Protein 3A4R (pdb70)

Nearest PDB structures (foldseek):
  3a4r-assembly1_A  TM=1.005E+00  e=1.454E-13  Mus musculus
  3rd2-assembly1_A  TM=9.855E-01  e=1.754E-11  Homo sapiens
  5klx-assembly4_D  TM=8.199E-01  e=3.420E-06  Saccharomyces cerevisiae S288C
  2eke-assembly2_D  TM=8.077E-01  e=4.463E-06  Saccharomyces cerevisiae
  5jne-assembly2_E  TM=8.045E-01  e=5.450E-06  Saccharomyces cerevisiae S288C

B-factor: mean 10.86, std 7.54, range [0.22, 54.23]

Sequence (154 aa):
GPLGSQELRLRVQGKKEKHQMMLEISLSSPDSPLKVLMMSHYEEAMGLSGHKLSFFFDGTKLSGKELPADLGLESGDLIEVWGGPLLRLRVQGKKEKHQMMLEISSLSPDSPLKVLMSSHYEEAMGLSGHKLSFFFDGTKLSGKELPADLGLESGDLIEVWG

Structure (mmCIF, N/CA/C/O backbone):
data_3A4R
#
_entry.id   3A4R
#
_cell.length_a   26.953
_cell.length_b   35.373
_cell.length_c   68.943
_cell.angle_alpha   90.00
_cell.angle_beta   97.18
_cell.angle_gamma   90.00
#
_symmetry.space_group_name_H-M   'P 1 21 1'
#
loop_
_entity.id
_entity.type
_entity.pdbx_description
1 polymer 'NFATC2-interacting protein'
2 non-polymer 1,2-ETHANEDIOL
3 non-polymer 'SULFATE ION'
4 water water
#
loop_
_atom_site.group_PDB
_atom_site.id
_atom_site.type_symbol
_atom_site.label_atom_id
_atom_site.label_alt_id
_atom_site.label_comp_id
_atom_site.label_asym_id
_atom_site.label_entity_id
_atom_site.label_seq_id
_atom_site.pdbx_PDB_ins_code
_atom_site.Cartn_x
_atom_site.Cartn_y
_atom_site.Cartn_z
_atom_site.occupancy
_atom_site.B_iso_or_equiv
_atom_site.auth_seq_id
_atom_site.auth_comp_id
_atom_site.auth_asym_id
_atom_site.auth_atom_id
_atom_site.pdbx_PDB_model_num
ATOM 1 N N . GLY A 1 1 ? 7.291 -1.993 27.746 1.00 11.13 -4 GLY A N 1
ATOM 2 C CA . GLY A 1 1 ? 6.364 -0.898 28.055 1.00 8.33 -4 GLY A CA 1
ATOM 3 C C . GLY A 1 1 ? 5.052 -1.075 27.350 1.00 7.35 -4 GLY A C 1
ATOM 4 O O . GLY A 1 1 ? 4.837 -2.072 26.658 1.00 8.27 -4 GLY A O 1
ATOM 10 N N . PRO A 1 2 ? 4.138 -0.110 27.537 1.00 7.14 -3 PRO A N 1
ATOM 11 C CA . PRO A 1 2 ? 2.765 -0.288 27.077 1.00 6.80 -3 PRO A CA 1
ATOM 12 C C . PRO A 1 2 ? 2.616 -0.405 25.558 1.00 7.17 -3 PRO A C 1
ATOM 13 O O . PRO A 1 2 ? 1.592 -0.883 25.087 1.00 6.91 -3 PRO A O 1
ATOM 24 N N . LEU A 1 3 ? 3.615 0.049 24.810 1.00 6.83 -2 LEU A N 1
ATOM 25 C CA . LEU A 1 3 ? 3.586 -0.038 23.345 1.00 6.86 -2 LEU A CA 1
ATOM 26 C C . LEU A 1 3 ? 3.924 -1.428 22.831 1.00 7.44 -2 LEU A C 1
ATOM 27 O O . LEU A 1 3 ? 3.717 -1.719 21.643 1.00 8.16 -2 LEU A O 1
ATOM 43 N N . GLY A 1 4 ? 4.472 -2.268 23.700 1.00 7.49 -1 GLY A N 1
ATOM 44 C CA . GLY A 1 4 ? 4.913 -3.559 23.257 1.00 7.97 -1 GLY A CA 1
ATOM 45 C C . GLY A 1 4 ? 6.119 -3.472 22.329 1.00 8.09 -1 GLY A C 1
ATOM 46 O O . GLY A 1 4 ? 6.877 -2.499 22.367 1.00 9.47 -1 GLY A O 1
ATOM 50 N N . SER A 1 5 ? 6.311 -4.515 21.524 1.00 7.73 0 SER A N 1
ATOM 51 C CA . SER A 1 5 ? 7.542 -4.675 20.781 1.00 7.98 0 SER A CA 1
ATOM 52 C C . SER A 1 5 ? 7.310 -5.331 19.420 1.00 9.61 0 SER A C 1
ATOM 53 O O . SER A 1 5 ? 8.246 -5.802 18.810 1.00 12.56 0 SER A O 1
ATOM 61 N N . GLN A 1 6 ? 6.063 -5.378 18.961 1.00 8.72 339 GLN A N 1
ATOM 62 C CA . GLN A 1 6 ? 5.787 -5.953 17.645 1.00 10.03 339 GLN A CA 1
ATOM 63 C C . GLN A 1 6 ? 6.123 -4.927 16.534 1.00 9.72 339 GLN A C 1
ATOM 64 O O . GLN A 1 6 ? 5.501 -3.895 16.427 1.00 11.19 339 GLN A O 1
ATOM 78 N N . GLU A 1 7 ? 7.132 -5.248 15.719 1.00 11.80 340 GLU A N 1
ATOM 79 C CA . GLU A 1 7 ? 7.489 -4.436 14.557 1.00 12.07 340 GLU A CA 1
ATOM 80 C C . GLU A 1 7 ? 6.315 -4.313 13.645 1.00 11.55 340 GLU A C 1
ATOM 81 O O . GLU A 1 7 ? 5.587 -5.280 13.452 1.00 14.01 340 GLU A O 1
ATOM 93 N N . LEU A 1 8 ? 6.140 -3.126 13.099 1.00 11.38 341 LEU A N 1
ATOM 94 C CA . LEU A 1 8 ? 5.114 -2.867 12.128 1.00 10.99 341 LEU A CA 1
ATOM 95 C C . LEU A 1 8 ? 5.725 -2.857 10.736 1.00 10.13 341 LEU A C 1
ATOM 96 O O . LEU A 1 8 ? 6.518 -1.983 10.419 1.00 12.34 341 LEU A O 1
ATOM 112 N N . ARG A 1 9 ? 5.314 -3.778 9.880 1.00 9.17 342 ARG A N 1
ATOM 113 C CA . ARG A 1 9 ? 5.779 -3.757 8.502 1.00 10.23 342 ARG A CA 1
ATOM 114 C C . ARG A 1 9 ? 4.790 -2.902 7.703 1.00 9.20 342 ARG A C 1
ATOM 115 O O . ARG A 1 9 ? 3.607 -3.207 7.652 1.00 9.72 342 ARG A O 1
ATOM 136 N N . LEU A 1 10 ? 5.294 -1.832 7.115 1.00 8.01 343 LEU A N 1
ATOM 137 C CA . LEU A 1 10 ? 4.473 -0.844 6.432 1.00 7.83 343 LEU A CA 1
ATOM 138 C C . LEU A 1 10 ? 5.000 -0.620 5.019 1.00 8.26 343 LEU A C 1
ATOM 139 O O . LEU A 1 10 ? 6.194 -0.746 4.764 1.00 11.59 343 LEU A O 1
ATOM 155 N N . ARG A 1 11 ? 4.112 -0.227 4.113 1.00 7.15 344 ARG A N 1
ATOM 156 C CA . ARG A 1 11 ? 4.551 0.269 2.804 1.00 7.27 344 ARG A CA 1
ATOM 157 C C . ARG A 1 11 ? 4.141 1.716 2.665 1.00 7.21 344 ARG A C 1
ATOM 158 O O . ARG A 1 11 ? 3.084 2.143 3.124 1.00 9.11 344 ARG A O 1
ATOM 179 N N . VAL A 1 12 ? 5.032 2.474 2.044 1.00 7.00 345 VAL A N 1
ATOM 180 C CA . VAL A 1 12 ? 4.893 3.912 1.884 1.00 7.51 345 VAL A CA 1
ATOM 181 C C . VAL A 1 12 ? 4.966 4.222 0.391 1.00 8.89 345 VAL A C 1
ATOM 182 O O . VAL A 1 12 ? 5.958 3.852 -0.255 1.00 13.01 345 VAL A O 1
ATOM 195 N N . GLN A 1 13 ? 3.949 4.894 -0.139 1.00 7.50 346 GLN A N 1
ATOM 196 C CA . GLN A 1 13 ? 3.806 5.124 -1.570 1.00 8.80 346 GLN A CA 1
ATOM 197 C C . GLN A 1 13 ? 3.627 6.602 -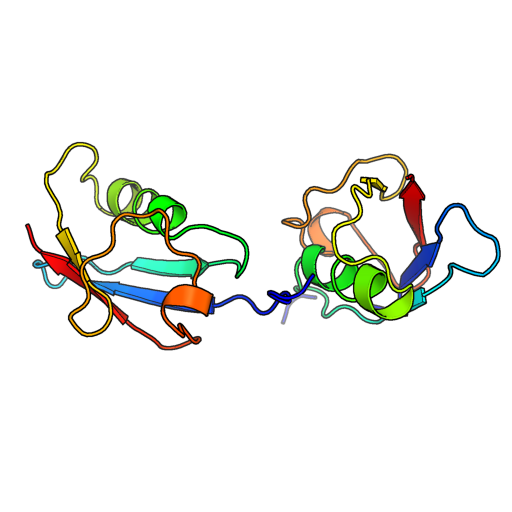1.859 1.00 7.28 346 GLN A C 1
ATOM 198 O O . GLN A 1 13 ? 2.722 7.231 -1.331 1.00 7.26 346 GLN A O 1
ATOM 212 N N . GLY A 1 14 ? 4.479 7.126 -2.738 1.00 7.81 347 GLY A N 1
ATOM 213 C CA . GLY A 1 14 ? 4.397 8.488 -3.213 1.00 8.58 347 GLY A CA 1
ATOM 214 C C . GLY A 1 14 ? 3.746 8.583 -4.561 1.00 8.42 347 GLY A C 1
ATOM 215 O O . GLY A 1 14 ? 3.167 7.626 -5.072 1.00 10.53 347 GLY A O 1
ATOM 219 N N A LYS A 1 15 ? 3.815 9.764 -5.154 0.43 9.00 348 LYS A N 1
ATOM 220 N N B LYS A 1 15 ? 3.886 9.762 -5.149 0.57 8.62 348 LYS A N 1
ATOM 221 C CA A LYS A 1 15 ? 3.035 9.990 -6.364 0.43 11.15 348 LYS A CA 1
ATOM 222 C CA B LYS A 1 15 ? 3.135 10.072 -6.359 0.57 11.52 348 LYS A CA 1
ATOM 223 C C A LYS A 1 15 ? 3.534 9.174 -7.548 0.43 15.05 348 LYS A C 1
ATOM 224 C C B LYS A 1 15 ? 3.594 9.342 -7.606 0.57 15.06 348 LYS A C 1
ATOM 225 O O A LYS A 1 15 ? 2.729 8.779 -8.403 0.43 17.01 348 LYS A O 1
ATOM 226 O O B LYS A 1 15 ? 2.841 9.186 -8.566 0.57 17.57 348 LYS A O 1
ATOM 250 N N . GLU A 1 16 ? 4.839 8.909 -7.604 1.00 14.50 349 GLU A N 1
ATOM 251 C CA . GLU A 1 16 ? 5.379 8.141 -8.723 1.00 15.56 349 GLU A CA 1
ATOM 252 C C . GLU A 1 16 ? 5.268 6.662 -8.454 1.00 15.18 349 GLU A C 1
ATOM 253 O O . GLU A 1 16 ? 5.430 6.188 -7.333 1.00 18.77 349 GLU A O 1
ATOM 265 N N . LYS A 1 17 ? 4.972 5.911 -9.497 1.00 15.00 350 LYS A N 1
ATOM 266 C CA . LYS A 1 17 ? 4.581 4.540 -9.289 1.00 13.39 350 LYS A CA 1
ATOM 267 C C . LYS A 1 17 ? 5.701 3.797 -8.642 1.00 17.58 350 LYS A C 1
ATOM 268 O O . LYS A 1 17 ? 5.489 3.029 -7.692 1.00 19.53 350 LYS A O 1
ATOM 287 N N . HIS A 1 18 ? 6.908 4.140 -9.053 1.00 17.68 351 HIS A N 1
ATOM 288 C CA . HIS A 1 18 ? 8.082 3.532 -8.456 1.00 18.32 351 HIS A CA 1
ATOM 289 C C . HIS A 1 18 ? 8.500 4.072 -7.088 1.00 12.08 351 HIS A C 1
ATOM 290 O O . HIS A 1 18 ? 9.424 3.547 -6.442 1.00 14.00 351 HIS A O 1
ATOM 303 N N . GLN A 1 19 ? 7.778 5.066 -6.554 1.00 12.91 352 GLN A N 1
ATOM 304 C CA . GLN A 1 19 ? 8.080 5.570 -5.216 1.00 13.17 352 GLN A CA 1
ATOM 305 C C . GLN A 1 19 ? 7.444 4.710 -4.121 1.00 11.98 352 GLN A C 1
ATOM 306 O O . GLN A 1 19 ? 6.452 5.139 -3.504 1.00 17.52 352 GLN A O 1
ATOM 320 N N A MET A 1 20 ? 7.959 3.521 -3.870 0.34 8.00 353 MET A N 1
ATOM 321 N N B MET A 1 20 ? 8.027 3.498 -3.940 0.66 16.93 353 MET A N 1
ATOM 322 C CA A MET A 1 20 ? 7.523 2.723 -2.749 0.34 9.46 353 MET A CA 1
ATOM 323 C CA B MET A 1 20 ? 7.652 2.529 -2.885 0.66 12.00 353 MET A CA 1
ATOM 324 C C A MET A 1 20 ? 8.712 2.303 -1.884 0.34 9.12 353 MET A C 1
ATOM 325 C C B MET A 1 20 ? 8.730 2.082 -1.858 0.66 10.04 353 MET A C 1
ATOM 326 O O A MET A 1 20 ? 9.789 1.963 -2.377 0.34 9.63 353 MET A O 1
ATOM 327 O O B MET A 1 20 ? 9.732 1.434 -2.192 0.66 12.15 353 MET A O 1
ATOM 345 N N . LEU A 1 21 ? 8.471 2.379 -0.579 1.00 11.03 354 LEU A N 1
ATOM 346 C CA . LEU A 1 21 ? 9.362 1.935 0.489 1.00 9.91 354 LEU A CA 1
ATOM 347 C C . LEU A 1 21 ? 8.622 0.949 1.368 1.00 9.17 354 LEU A C 1
ATOM 348 O O . LEU A 1 21 ? 7.508 1.223 1.836 1.00 10.41 354 LEU A O 1
ATOM 364 N N . GLU A 1 22 ? 9.241 -0.192 1.644 1.00 9.55 355 GLU A N 1
ATOM 365 C CA . GLU A 1 22 ? 8.808 -1.030 2.753 1.00 9.34 355 GLU A CA 1
ATOM 366 C C . GLU A 1 22 ? 9.724 -0.765 3.936 1.00 9.11 355 GLU A C 1
ATOM 367 O O . GLU A 1 22 ? 10.943 -0.754 3.777 1.00 10.51 355 GLU A O 1
ATOM 379 N N . ILE A 1 23 ? 9.134 -0.579 5.116 1.00 9.58 356 ILE A N 1
ATOM 380 C CA . ILE A 1 23 ? 9.860 -0.259 6.322 1.00 10.63 356 ILE A CA 1
ATOM 381 C C . ILE A 1 23 ? 9.270 -1.071 7.451 1.00 10.13 356 ILE A C 1
ATOM 382 O O . ILE A 1 23 ? 8.059 -1.265 7.562 1.00 11.85 356 ILE A O 1
ATOM 393 N N . SER A 1 24 ? 10.162 -1.553 8.303 1.00 9.75 357 SER A N 1
ATOM 394 C CA . SER A 1 24 ? 9.780 -2.166 9.561 1.00 9.98 357 SER A CA 1
ATOM 395 C C . SER A 1 24 ? 9.967 -1.086 10.613 1.00 10.59 357 SER A C 1
ATOM 396 O O . SER A 1 24 ? 11.092 -0.671 10.877 1.00 14.12 357 SER A O 1
ATOM 404 N N . LEU A 1 25 ? 8.863 -0.601 11.167 1.00 9.17 358 LEU A N 1
ATOM 405 C CA . LEU A 1 25 ? 8.862 0.499 12.108 1.00 9.18 358 LEU A CA 1
ATOM 406 C C . LEU A 1 25 ? 8.616 -0.039 13.521 1.00 9.67 358 LEU A C 1
ATOM 407 O O . LEU A 1 25 ? 7.653 -0.765 13.767 1.00 9.31 358 LEU A O 1
ATOM 423 N N A SER A 1 26 ? 9.486 0.303 14.451 0.29 7.15 359 SER A N 1
ATOM 424 N N B SER A 1 26 ? 9.500 0.313 14.450 0.71 10.47 359 SER A N 1
ATOM 425 C CA A SER A 1 26 ? 9.263 -0.133 15.812 0.29 7.04 359 SER A CA 1
ATOM 426 C CA B SER A 1 26 ? 9.321 -0.061 15.855 0.71 10.87 359 SER A CA 1
ATOM 427 C C A SER A 1 26 ? 8.036 0.587 16.338 0.29 6.69 359 SER A C 1
ATOM 428 C C B SER A 1 26 ? 8.138 0.680 16.476 0.71 8.69 359 SER A C 1
ATOM 429 O O A SER A 1 26 ? 7.676 1.649 15.842 0.29 7.94 359 SER A O 1
ATOM 430 O O B SER A 1 26 ? 7.928 1.857 16.224 0.71 6.94 359 SER A O 1
ATOM 440 N N . PRO A 1 27 ? 7.368 -0.004 17.332 1.00 8.20 360 PRO A N 1
ATOM 441 C CA . PRO A 1 27 ? 6.229 0.681 17.947 1.00 8.53 360 PRO A CA 1
ATOM 442 C C . PRO A 1 27 ? 6.630 1.867 18.817 1.00 8.72 360 PRO A C 1
ATOM 443 O O . PRO A 1 27 ? 5.768 2.707 19.092 1.00 10.45 360 PRO A O 1
ATOM 454 N N . ASP A 1 28 ? 7.890 1.949 19.221 1.00 8.66 361 ASP A N 1
ATOM 455 C CA . ASP A 1 28 ? 8.321 3.106 20.000 1.00 11.05 361 ASP A CA 1
ATOM 456 C C . ASP A 1 28 ? 8.984 4.188 19.154 1.00 9.57 361 ASP A C 1
ATOM 457 O O . ASP A 1 28 ? 9.483 5.169 19.693 1.00 11.83 361 ASP A O 1
ATOM 466 N N . SER A 1 29 ? 8.909 4.059 17.833 1.00 8.93 362 SER A N 1
ATOM 467 C CA . SER A 1 29 ? 9.420 5.075 16.932 1.00 8.89 362 SER A CA 1
ATOM 468 C C . SER A 1 29 ? 8.331 6.052 16.518 1.00 8.71 362 SER A C 1
ATOM 469 O O . SER A 1 29 ? 7.320 5.655 15.961 1.00 9.77 362 SER A O 1
ATOM 477 N N . PRO A 1 30 ? 8.564 7.351 16.710 1.00 9.16 363 PRO A N 1
ATOM 478 C CA . PRO A 1 30 ? 7.600 8.303 16.162 1.00 9.70 363 PRO A CA 1
ATOM 479 C C . PRO A 1 30 ? 7.582 8.258 14.634 1.00 8.57 363 PRO A C 1
ATOM 480 O O . PRO A 1 30 ? 8.551 7.857 13.998 1.00 9.22 363 PRO A O 1
ATOM 491 N N . LEU A 1 31 ? 6.486 8.715 14.054 1.00 8.07 364 LEU A N 1
ATOM 492 C CA . LEU A 1 31 ? 6.319 8.640 12.607 1.00 7.81 364 LEU A CA 1
ATOM 493 C C . LEU A 1 31 ? 7.366 9.448 11.854 1.00 7.99 364 LEU A C 1
ATOM 494 O O . LEU A 1 31 ? 7.634 9.153 10.682 1.00 7.92 364 LEU A O 1
ATOM 510 N N . LYS A 1 32 ? 8.000 10.435 12.489 1.00 8.29 365 LYS A N 1
ATOM 511 C CA . LYS A 1 32 ? 9.082 11.172 11.839 1.00 9.36 365 LYS A CA 1
ATOM 512 C C . LYS A 1 32 ? 10.180 10.214 11.378 1.00 8.93 365 LYS A C 1
ATOM 513 O O . LYS A 1 32 ? 10.848 10.494 10.384 1.00 9.50 365 LYS A O 1
ATOM 532 N N . VAL A 1 33 ? 10.403 9.110 12.090 1.00 8.74 366 VAL A N 1
ATOM 533 C CA . VAL A 1 33 ? 11.404 8.130 11.685 1.00 9.31 366 VAL A CA 1
ATOM 534 C C . VAL A 1 33 ? 11.051 7.562 10.294 1.00 8.52 366 VAL A C 1
ATOM 535 O O . VAL A 1 33 ? 11.902 7.456 9.410 1.00 9.31 366 VAL A O 1
ATOM 548 N N . LEU A 1 34 ? 9.786 7.203 10.100 1.00 8.07 367 LEU A N 1
ATOM 549 C CA . LEU A 1 34 ? 9.338 6.712 8.802 1.00 8.38 367 LEU A CA 1
ATOM 550 C C . LEU A 1 34 ? 9.470 7.785 7.733 1.00 7.41 367 LEU A C 1
ATOM 551 O O . LEU A 1 34 ? 9.871 7.490 6.603 1.00 8.18 367 LEU A O 1
ATOM 567 N N A MET A 1 35 ? 9.139 9.015 8.096 0.52 7.77 368 MET A N 1
ATOM 568 N N B MET A 1 35 ? 9.093 9.024 8.049 0.48 8.33 368 MET A N 1
ATOM 569 C CA A MET A 1 35 ? 9.173 10.116 7.150 0.52 7.15 368 MET A CA 1
ATOM 570 C CA B MET A 1 35 ? 9.224 10.113 7.073 0.48 8.45 368 MET A CA 1
ATOM 571 C C A MET A 1 35 ? 10.608 10.386 6.663 0.52 9.03 368 MET A C 1
ATOM 572 C C B MET A 1 35 ? 10.659 10.243 6.611 0.48 8.01 368 MET A C 1
ATOM 573 O O A MET A 1 35 ? 10.851 10.620 5.474 0.52 8.37 368 MET A O 1
ATOM 574 O O B MET A 1 35 ? 10.945 10.321 5.408 0.48 8.74 368 MET A O 1
ATOM 592 N N . SER A 1 36 ? 11.568 10.299 7.576 1.00 8.95 369 SER A N 1
ATOM 593 C CA . SER A 1 36 ? 12.977 10.466 7.251 1.00 9.54 369 SER A CA 1
ATOM 594 C C . SER A 1 36 ? 13.477 9.326 6.388 1.00 8.96 369 SER A C 1
ATOM 595 O O . SER A 1 36 ? 14.207 9.543 5.431 1.00 10.26 369 SER A O 1
ATOM 603 N N . HIS A 1 37 ? 13.113 8.096 6.731 1.00 8.86 370 HIS A N 1
ATOM 604 C CA . HIS A 1 37 ? 13.534 6.967 5.908 1.00 8.43 370 HIS A CA 1
ATOM 605 C C . HIS A 1 37 ? 12.966 7.081 4.492 1.00 8.51 370 HIS A C 1
ATOM 606 O O . HIS A 1 37 ? 13.636 6.760 3.521 1.00 9.06 370 HIS A O 1
ATOM 619 N N . TYR A 1 38 ? 11.729 7.534 4.357 1.00 8.20 371 TYR A N 1
ATOM 620 C CA . TYR A 1 38 ? 11.142 7.658 3.026 1.00 8.14 371 TYR A CA 1
ATOM 621 C C . TYR A 1 38 ? 11.904 8.699 2.208 1.00 7.97 371 TYR A C 1
ATOM 622 O O . TYR A 1 38 ? 12.241 8.488 1.045 1.00 8.11 371 TYR A O 1
ATOM 640 N N . GLU A 1 39 ? 12.142 9.848 2.807 1.00 7.93 372 GLU A N 1
ATOM 641 C CA . GLU A 1 39 ? 12.890 10.890 2.118 1.00 8.57 372 GLU A CA 1
ATOM 642 C C . GLU A 1 39 ? 14.249 10.368 1.657 1.00 8.23 372 GLU A C 1
ATOM 643 O O . GLU A 1 39 ? 14.677 10.619 0.526 1.00 8.87 372 GLU A O 1
ATOM 655 N N . GLU A 1 40 ? 14.972 9.672 2.524 1.00 8.47 373 GLU A N 1
ATOM 656 C CA . GLU A 1 40 ? 16.272 9.130 2.171 1.00 9.23 373 GLU A CA 1
ATOM 657 C C . GLU A 1 40 ? 16.150 8.106 1.043 1.00 8.98 373 GLU A C 1
ATOM 658 O O . GLU A 1 40 ? 16.920 8.141 0.072 1.00 9.90 373 GLU A O 1
ATOM 670 N N . ALA A 1 41 ? 15.218 7.184 1.155 1.00 8.32 374 ALA A N 1
ATOM 671 C CA . ALA A 1 41 ? 15.080 6.141 0.143 1.00 9.13 374 ALA A CA 1
ATOM 672 C C . ALA A 1 41 ? 14.848 6.750 -1.221 1.00 8.45 374 ALA A C 1
ATOM 673 O O . ALA A 1 41 ? 15.376 6.254 -2.218 1.00 10.42 374 ALA A O 1
ATOM 680 N N . MET A 1 42 ? 14.005 7.771 -1.267 1.00 8.03 375 MET A N 1
ATOM 681 C CA . MET A 1 42 ? 13.521 8.309 -2.540 1.00 8.77 375 MET A CA 1
ATOM 682 C C . MET A 1 42 ? 14.303 9.496 -3.065 1.00 8.62 375 MET A C 1
ATOM 683 O O . MET A 1 42 ? 14.034 9.996 -4.160 1.00 11.20 375 MET A O 1
ATOM 697 N N . GLY A 1 43 ? 15.286 9.951 -2.313 1.00 8.74 376 GLY A N 1
ATOM 698 C CA . GLY A 1 43 ? 16.061 11.105 -2.709 1.00 9.24 376 GLY A CA 1
ATOM 699 C C . GLY A 1 43 ? 15.273 12.398 -2.620 1.00 9.05 376 GLY A C 1
ATOM 700 O O . GLY A 1 43 ? 15.441 13.300 -3.440 1.00 1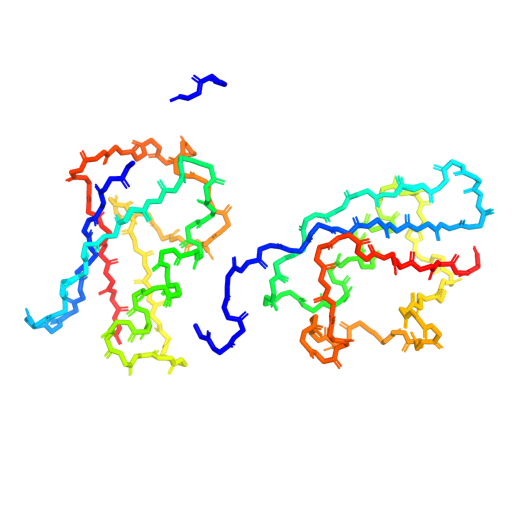0.98 376 GLY A O 1
ATOM 704 N N . LEU A 1 44 ? 14.466 12.525 -1.571 1.00 8.01 377 LEU A N 1
ATOM 705 C CA . LEU A 1 44 ? 13.527 13.633 -1.428 1.00 8.23 377 LEU A CA 1
ATOM 706 C C . LEU A 1 44 ? 13.752 14.469 -0.153 1.00 8.94 377 LEU A C 1
ATOM 707 O O . LEU A 1 44 ? 12.871 15.223 0.264 1.00 9.16 377 LEU A O 1
ATOM 723 N N . SER A 1 45 ? 14.946 14.413 0.427 0.71 6.83 378 SER A N 1
ATOM 724 C CA . SER A 1 45 ? 15.208 15.300 1.550 0.66 8.36 378 SER A CA 1
ATOM 725 C C . SER A 1 45 ? 14.937 16.738 1.160 0.77 8.73 378 SER A C 1
ATOM 726 O O . SER A 1 45 ? 15.335 17.194 0.077 0.89 10.09 378 SER A O 1
ATOM 734 N N . GLY A 1 46 ? 14.259 17.449 2.057 1.00 11.88 379 GLY A N 1
ATOM 735 C CA . GLY A 1 46 ? 13.963 18.845 1.878 1.00 13.45 379 GLY A CA 1
ATOM 736 C C . GLY A 1 46 ? 12.722 19.107 1.069 1.00 12.52 379 GLY A C 1
ATOM 737 O O . GLY A 1 46 ? 12.241 20.237 1.063 1.00 14.48 379 GLY A O 1
ATOM 741 N N . HIS A 1 47 ? 12.180 18.079 0.416 1.00 10.67 380 HIS A N 1
ATOM 742 C CA . HIS A 1 47 ? 10.975 18.280 -0.360 1.00 10.21 380 HIS A CA 1
ATOM 743 C C . HIS A 1 47 ? 9.794 18.519 0.578 1.00 9.79 380 HIS A C 1
ATOM 744 O O . HIS A 1 47 ? 9.747 17.999 1.688 1.00 10.77 380 HIS A O 1
ATOM 757 N N . LYS A 1 48 ? 8.835 19.304 0.130 1.00 10.44 381 LYS A N 1
ATOM 758 C CA . LYS A 1 48 ? 7.651 19.575 0.920 1.00 10.32 381 LYS A CA 1
ATOM 759 C C . LYS A 1 48 ? 6.706 18.437 0.579 1.00 11.13 381 LYS A C 1
ATOM 760 O O . LYS A 1 48 ? 6.143 18.344 -0.503 1.00 17.71 381 LYS A O 1
ATOM 779 N N . LEU A 1 49 ? 6.616 17.497 1.500 1.00 9.43 382 LEU A N 1
ATOM 780 C CA . LEU A 1 49 ? 5.815 16.313 1.336 1.00 8.08 382 LEU A CA 1
ATOM 781 C C . LEU A 1 49 ? 4.759 16.300 2.425 1.00 8.66 382 LEU A C 1
ATOM 782 O O . LEU A 1 49 ? 4.997 16.757 3.555 1.00 11.21 382 LEU A O 1
ATOM 798 N N . SER A 1 50 ? 3.603 15.740 2.096 1.00 7.31 383 SER A N 1
ATOM 799 C CA . SER A 1 50 ? 2.549 15.538 3.093 1.00 7.09 383 SER A CA 1
ATOM 800 C C . SER A 1 50 ? 2.231 14.061 3.170 1.00 6.48 383 SER A C 1
ATOM 801 O O . SER A 1 50 ? 1.875 13.429 2.183 1.00 6.90 383 SER A O 1
ATOM 809 N N . PHE A 1 51 ? 2.404 13.504 4.367 1.00 6.58 384 PHE A N 1
ATOM 810 C CA . PHE A 1 51 ? 2.213 12.072 4.629 1.00 6.65 384 PHE A CA 1
ATOM 811 C C . PHE A 1 51 ? 0.863 11.868 5.280 1.00 6.34 384 PHE A C 1
ATOM 812 O O . PHE A 1 51 ? 0.483 12.628 6.186 1.00 7.18 384 PHE A O 1
ATOM 829 N N . PHE A 1 52 ? 0.158 10.831 4.848 1.00 6.64 385 PHE A N 1
ATOM 830 C CA . PHE A 1 52 ? -1.170 10.507 5.355 1.00 6.68 385 PHE A CA 1
ATOM 831 C C . PHE A 1 52 ? -1.274 9.027 5.695 1.00 7.06 385 PHE A C 1
ATOM 832 O O . PHE A 1 52 ? -0.794 8.156 4.970 1.00 7.90 385 PHE A O 1
ATOM 849 N N . PHE A 1 53 ? -1.965 8.769 6.808 1.00 7.58 386 PHE A N 1
ATOM 850 C CA . PHE A 1 53 ? -2.415 7.426 7.130 1.00 7.53 386 PHE A CA 1
ATOM 851 C C . PHE A 1 53 ? -3.919 7.446 7.157 1.00 8.95 386 PHE A C 1
ATOM 852 O O . PHE A 1 53 ? -4.519 8.110 8.002 1.00 8.36 386 PHE A O 1
ATOM 869 N N . ASP A 1 54 ? -4.520 6.721 6.226 1.00 10.24 387 ASP A N 1
ATOM 870 C CA . ASP A 1 54 ? -5.959 6.633 6.119 1.00 13.07 387 ASP A CA 1
ATOM 871 C C . ASP A 1 54 ? -6.638 7.997 6.167 1.00 10.70 387 ASP A C 1
ATOM 872 O O . ASP A 1 54 ? -7.680 8.161 6.807 1.00 14.60 387 ASP A O 1
ATOM 881 N N . GLY A 1 55 ? -6.050 8.966 5.479 1.00 9.13 388 GLY A N 1
ATOM 882 C CA . GLY A 1 55 ? -6.616 10.293 5.382 1.00 10.58 388 GLY A CA 1
ATOM 883 C C . GLY A 1 55 ? -6.157 11.282 6.437 1.00 10.52 388 GLY A C 1
ATOM 884 O O . GLY A 1 55 ? -6.439 12.472 6.295 1.00 11.93 388 GLY A O 1
ATOM 888 N N . THR A 1 56 ? -5.472 10.801 7.483 1.00 9.05 389 THR A N 1
ATOM 889 C CA . THR A 1 56 ? -4.990 11.658 8.553 1.00 9.06 389 THR A CA 1
ATOM 890 C C . THR A 1 56 ? -3.584 12.116 8.228 1.00 8.61 389 THR A C 1
ATOM 891 O O . THR A 1 56 ? -2.701 11.306 8.009 1.00 8.26 389 THR A O 1
ATOM 902 N N . LYS A 1 57 ? -3.398 13.427 8.165 1.00 8.81 390 LYS A N 1
ATOM 903 C CA . LYS A 1 57 ? -2.092 14.006 7.898 1.00 8.81 390 LYS A CA 1
ATOM 904 C C . LYS A 1 57 ? -1.188 13.858 9.115 1.00 9.10 390 LYS A C 1
ATOM 905 O O . LYS A 1 57 ? -1.581 14.154 10.247 1.00 11.75 390 LYS A O 1
ATOM 924 N N . LEU A 1 58 ? 0.030 13.420 8.872 1.00 7.95 391 LEU A N 1
ATOM 925 C CA . LEU A 1 58 ? 0.975 13.131 9.942 1.00 7.56 391 LEU A CA 1
ATOM 926 C C . LEU A 1 58 ? 1.866 14.334 10.196 1.00 8.72 391 LEU A C 1
ATOM 927 O O . LEU A 1 58 ? 2.399 14.942 9.284 1.00 9.92 391 LEU A O 1
ATOM 943 N N . SER A 1 59 ? 2.067 14.638 11.479 1.00 9.52 392 SER A N 1
ATOM 944 C CA . SER A 1 59 ? 3.048 15.626 11.889 1.00 10.79 392 SER A CA 1
ATOM 945 C C . SER A 1 59 ? 4.428 15.008 12.055 1.00 11.18 392 SER A C 1
ATOM 946 O O . SER A 1 59 ? 5.424 15.710 11.970 1.00 13.02 392 SER A O 1
ATOM 954 N N . GLY A 1 60 ? 4.463 13.699 12.313 1.00 9.56 393 GLY A N 1
ATOM 955 C CA . GLY A 1 60 ? 5.683 13.011 12.667 1.00 10.04 393 GLY A CA 1
ATOM 956 C C . GLY A 1 60 ? 5.867 12.826 14.181 1.00 9.34 393 GLY A C 1
ATOM 957 O O . GLY A 1 60 ? 6.740 12.067 14.597 1.00 9.75 393 GLY A O 1
ATOM 961 N N . LYS A 1 61 ? 5.026 13.476 14.986 1.00 8.92 394 LYS A N 1
ATOM 962 C CA . LYS A 1 61 ? 5.068 13.324 16.452 1.00 9.96 394 LYS A CA 1
ATOM 963 C C . LYS A 1 61 ? 4.252 12.110 16.921 1.00 9.71 394 LYS A C 1
ATOM 964 O O . LYS A 1 61 ? 4.378 11.667 18.060 1.00 11.10 394 LYS A O 1
ATOM 983 N N . GLU A 1 62 ? 3.422 11.565 16.044 1.00 8.60 395 GLU A N 1
ATOM 984 C CA . GLU A 1 62 ? 2.587 10.430 16.379 1.00 8.29 395 GLU A CA 1
ATOM 985 C C . GLU A 1 62 ? 3.437 9.202 16.663 1.00 8.46 395 GLU A C 1
ATOM 986 O O . GLU A 1 62 ? 4.438 8.972 16.002 1.00 9.10 395 GLU A O 1
ATOM 998 N N . LEU A 1 63 ? 2.984 8.376 17.583 1.00 7.95 396 LEU A N 1
ATOM 999 C CA . LEU A 1 63 ? 3.444 7.000 17.659 1.00 7.31 396 LEU A CA 1
ATOM 1000 C C . LEU A 1 63 ? 2.475 6.120 16.866 1.00 8.02 396 LEU A C 1
ATOM 1001 O O . LEU A 1 63 ? 1.333 6.474 16.675 1.00 7.96 396 LEU A O 1
ATOM 1017 N N . PRO A 1 64 ? 2.941 4.945 16.424 1.00 7.80 397 PRO A N 1
ATOM 1018 C CA . PRO A 1 64 ? 2.035 4.040 15.705 1.00 7.35 397 PRO A CA 1
ATOM 1019 C C . PRO A 1 64 ? 0.718 3.824 16.450 1.00 7.82 397 PRO A C 1
ATOM 1020 O O . PRO A 1 64 ? -0.333 3.821 15.814 1.00 8.63 397 PRO A O 1
ATOM 1031 N N . ALA A 1 65 ? 0.757 3.658 17.768 1.00 7.52 398 ALA A N 1
ATOM 1032 C CA . ALA A 1 65 ? -0.474 3.405 18.516 1.00 8.49 398 ALA A CA 1
ATOM 1033 C C . ALA A 1 65 ? -1.428 4.590 18.469 1.00 8.08 398 ALA A C 1
ATOM 1034 O O . ALA A 1 65 ? -2.618 4.416 18.656 1.00 9.88 398 ALA A O 1
ATOM 1041 N N . ASP A 1 66 ? -0.938 5.812 18.288 1.00 7.91 399 ASP A N 1
ATOM 1042 C CA . ASP A 1 66 ? -1.850 6.943 18.149 1.00 7.99 399 ASP A CA 1
ATOM 1043 C C . ASP A 1 66 ? -2.749 6.790 16.913 1.00 9.47 399 ASP A C 1
ATOM 1044 O O . ASP A 1 66 ? -3.871 7.280 16.895 1.00 11.48 399 ASP A O 1
ATOM 1053 N N . LEU A 1 67 ? -2.216 6.136 15.883 1.00 9.26 400 LEU A N 1
ATOM 1054 C CA . LEU A 1 67 ? -2.895 6.002 14.614 1.00 9.55 400 LEU A CA 1
ATOM 1055 C C . LEU A 1 67 ? -3.597 4.660 14.503 1.00 10.44 400 LEU A C 1
ATOM 1056 O O . LEU A 1 67 ? -4.419 4.483 13.617 1.00 14.01 400 LEU A O 1
ATOM 1072 N N . GLY A 1 68 ? -3.250 3.705 15.371 1.00 10.94 401 GLY A N 1
ATOM 1073 C CA . GLY A 1 68 ? -3.715 2.333 15.241 1.00 11.73 401 GLY A CA 1
ATOM 1074 C C . GLY A 1 68 ? -3.060 1.563 14.103 1.00 11.49 401 GLY A C 1
ATOM 1075 O O . GLY A 1 68 ? -3.678 0.685 13.506 1.00 12.98 401 GLY A O 1
ATOM 1079 N N . LEU A 1 69 ? -1.808 1.888 13.782 1.00 10.55 402 LEU A N 1
ATOM 1080 C CA . LEU A 1 69 ? -1.096 1.178 12.713 1.00 10.08 402 LEU A CA 1
ATOM 1081 C C . LEU A 1 69 ? -0.935 -0.291 13.007 1.00 11.72 402 LEU A C 1
ATOM 1082 O O . LEU A 1 69 ? -0.776 -0.682 14.164 1.00 12.18 402 LEU A O 1
ATOM 1098 N N . GLU A 1 70 ? -0.950 -1.098 11.947 1.00 10.46 403 GLU A N 1
ATOM 1099 C CA . GLU A 1 70 ? -0.665 -2.523 12.033 1.00 12.00 403 GLU A C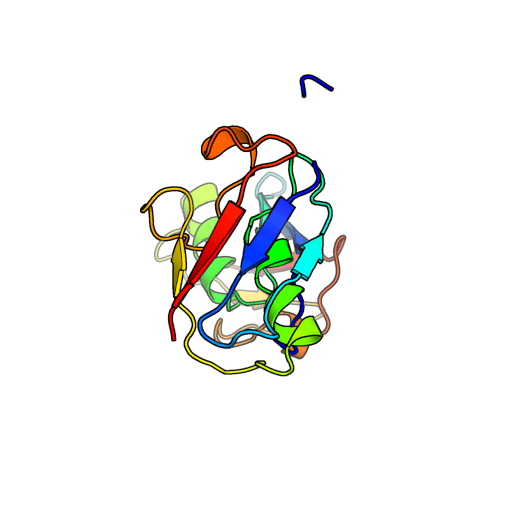A 1
ATOM 1100 C C . GLU A 1 70 ? 0.173 -2.932 10.844 1.00 9.94 403 GLU A C 1
ATOM 1101 O O . GLU A 1 70 ? 0.191 -2.231 9.813 1.00 9.50 403 GLU A O 1
ATOM 1113 N N . SER A 1 71 ? 0.844 -4.071 10.952 1.00 11.11 404 SER A N 1
ATOM 1114 C CA . SER A 1 71 ? 1.569 -4.589 9.804 1.00 10.50 404 SER A CA 1
ATOM 1115 C C . SER A 1 71 ? 0.599 -4.796 8.649 1.00 9.59 404 SER A C 1
ATOM 1116 O O . SER A 1 71 ? -0.500 -5.298 8.801 1.00 11.41 404 SER A O 1
ATOM 1124 N N . GLY A 1 72 ? 1.060 -4.402 7.477 1.00 8.92 405 GLY A N 1
ATOM 1125 C CA . GLY A 1 72 ? 0.280 -4.464 6.263 1.00 8.44 405 GLY A CA 1
ATOM 1126 C C . GLY A 1 72 ? -0.433 -3.167 5.924 1.00 7.17 405 GLY A C 1
ATOM 1127 O O . GLY A 1 72 ? -1.056 -3.090 4.870 1.00 8.40 405 GLY A O 1
ATOM 1131 N N . ASP A 1 73 ? -0.315 -2.133 6.775 1.00 7.03 406 ASP A N 1
ATOM 1132 C CA . ASP A 1 73 ? -0.885 -0.846 6.466 1.00 7.48 406 ASP A CA 1
ATOM 1133 C C . ASP A 1 73 ? 0.013 -0.079 5.457 1.00 7.12 406 ASP A C 1
ATOM 1134 O O . ASP A 1 73 ? 1.175 -0.385 5.243 1.00 7.52 406 ASP A O 1
ATOM 1143 N N . LEU A 1 74 ? -0.622 0.924 4.857 1.00 7.08 407 LEU A N 1
ATOM 1144 C CA . LEU A 1 74 ? -0.038 1.810 3.850 1.00 7.23 407 LEU A CA 1
ATOM 1145 C C . LEU A 1 74 ? -0.029 3.242 4.363 1.00 7.48 407 LEU A C 1
ATOM 1146 O O . LEU A 1 74 ? -0.971 3.715 5.016 1.00 9.11 407 LEU A O 1
ATOM 1162 N N . ILE A 1 75 ? 1.025 3.952 4.031 1.00 6.76 408 ILE A N 1
ATOM 1163 C CA . ILE A 1 75 ? 1.135 5.388 4.205 1.00 6.69 408 ILE A CA 1
ATOM 1164 C C . ILE A 1 75 ? 1.244 6.001 2.806 1.00 6.60 408 ILE A C 1
ATOM 1165 O O . ILE A 1 75 ? 2.012 5.510 1.974 1.00 8.21 408 ILE A O 1
ATOM 1176 N N . GLU A 1 76 ? 0.470 7.041 2.535 1.00 6.60 409 GLU A N 1
ATOM 1177 C CA . GLU A 1 76 ? 0.498 7.769 1.256 1.00 6.79 409 GLU A CA 1
ATOM 1178 C C . GLU A 1 76 ? 1.222 9.080 1.404 1.00 6.90 409 GLU A C 1
ATOM 1179 O O . GLU A 1 76 ? 1.023 9.799 2.390 1.00 10.21 409 GLU A O 1
ATOM 1191 N N . VAL A 1 77 ? 2.025 9.407 0.398 1.00 6.78 410 VAL A N 1
ATOM 1192 C CA . VAL A 1 77 ? 2.799 10.630 0.419 1.00 6.61 410 VAL A CA 1
ATOM 1193 C C . VAL A 1 77 ? 2.407 11.461 -0.795 1.00 7.71 410 VAL A C 1
ATOM 1194 O O . VAL A 1 77 ? 2.523 11.003 -1.935 1.00 7.79 410 VAL A O 1
ATOM 1207 N N . TRP A 1 78 ? 1.981 12.687 -0.562 1.00 6.87 411 TRP A N 1
ATOM 1208 C CA . TRP A 1 78 ? 1.665 13.660 -1.610 1.00 6.91 411 TRP A CA 1
ATOM 1209 C C . TRP A 1 78 ? 2.776 14.705 -1.680 1.00 7.67 411 TRP A C 1
ATOM 1210 O O . TRP A 1 78 ? 3.441 15.022 -0.684 1.00 8.22 411 TRP A O 1
ATOM 1231 N N . GLY A 1 79 ? 2.991 15.219 -2.894 1.00 7.58 412 GLY A N 1
ATOM 1232 C CA . GLY A 1 79 ? 3.989 16.234 -3.146 1.00 8.12 412 GLY A CA 1
ATOM 1233 C C . GLY A 1 79 ? 5.154 15.699 -3.959 1.00 10.15 412 GLY A C 1
ATOM 1234 O O . GLY A 1 79 ? 5.292 14.500 -4.193 1.00 10.06 412 GLY A O 1
ATOM 1239 N N . GLY B 1 1 ? 15.516 -21.399 6.953 1.00 20.70 -4 GLY B N 1
ATOM 1240 C CA . GLY B 1 1 ? 16.415 -20.220 6.806 1.00 18.62 -4 GLY B CA 1
ATOM 1241 C C . GLY B 1 1 ? 17.755 -20.438 7.461 1.00 18.36 -4 GLY B C 1
ATOM 1242 O O . GLY B 1 1 ? 17.961 -21.439 8.141 1.00 21.45 -4 GLY B O 1
ATOM 1248 N N . PRO B 1 2 ? 18.676 -19.488 7.265 1.00 15.25 -3 PRO B N 1
ATOM 1249 C CA . PRO B 1 2 ? 20.093 -19.740 7.530 1.00 15.48 -3 PRO B CA 1
ATOM 1250 C C . PRO B 1 2 ? 20.480 -19.847 9.017 1.00 13.36 -3 PRO B C 1
ATOM 1251 O O . PRO B 1 2 ? 21.529 -20.383 9.328 1.00 12.49 -3 PRO B O 1
ATOM 1262 N N . LEU B 1 3 ? 19.627 -19.382 9.932 1.00 13.64 -2 LEU B N 1
ATOM 1263 C CA . LEU B 1 3 ? 19.888 -19.599 11.349 1.00 17.99 -2 LEU B CA 1
ATOM 1264 C C . LEU B 1 3 ? 19.220 -20.887 11.806 1.00 20.68 -2 LEU B C 1
ATOM 1265 O O . LEU B 1 3 ? 19.327 -21.235 12.969 1.00 24.53 -2 LEU B O 1
ATOM 1281 N N . LEU B 1 8 ? 16.101 -19.972 20.859 1.00 17.12 341 LEU B N 1
ATOM 1282 C CA . LEU B 1 8 ? 17.074 -19.305 21.729 1.00 10.14 341 LEU B CA 1
ATOM 1283 C C . LEU B 1 8 ? 16.454 -18.995 23.086 1.00 9.03 341 LEU B C 1
ATOM 1284 O O . LEU B 1 8 ? 15.537 -18.187 23.156 1.00 14.22 341 LEU B O 1
ATOM 1299 N N . ARG B 1 9 ? 16.945 -19.644 24.138 1.00 8.10 342 ARG B N 1
ATOM 1300 C CA . ARG B 1 9 ? 16.465 -19.347 25.478 1.00 9.31 342 ARG B CA 1
ATOM 1301 C C . ARG B 1 9 ? 17.550 -18.617 26.262 1.00 7.61 342 ARG B C 1
ATOM 1302 O O . ARG B 1 9 ? 18.711 -19.009 26.324 1.00 8.48 342 ARG B O 1
ATOM 1323 N N . LEU B 1 10 ? 17.130 -17.501 26.816 1.00 6.99 343 LEU B N 1
ATOM 1324 C CA . LEU B 1 10 ? 17.995 -16.555 27.502 1.00 6.04 343 LEU B CA 1
ATOM 1325 C C . LEU B 1 10 ? 17.463 -16.296 28.897 1.00 6.05 343 LEU B C 1
ATOM 1326 O O . LEU B 1 10 ? 16.266 -16.338 29.119 1.00 6.97 343 LEU B O 1
ATOM 1342 N N . ARG B 1 11 ? 18.377 -16.020 29.835 1.00 5.58 344 ARG B N 1
ATOM 1343 C CA . ARG B 1 11 ? 17.965 -15.512 31.142 1.00 5.88 344 ARG B CA 1
ATOM 1344 C C . ARG B 1 11 ? 18.426 -14.079 31.329 1.00 5.47 344 ARG B C 1
ATOM 1345 O O . ARG B 1 11 ? 19.491 -13.682 30.877 1.00 6.89 344 ARG B O 1
ATOM 1366 N N . VAL B 1 12 ? 17.555 -13.310 31.973 1.00 5.16 345 VAL B N 1
ATOM 1367 C CA . VAL B 1 12 ? 17.698 -11.871 32.132 1.00 5.12 345 VAL B CA 1
ATOM 1368 C C . VAL B 1 12 ? 17.620 -11.592 33.633 1.00 5.29 345 VAL B C 1
ATOM 1369 O O . VAL B 1 12 ? 16.623 -11.952 34.263 1.00 6.20 345 VAL B O 1
ATOM 1382 N N . GLN B 1 13 ? 18.656 -11.015 34.216 1.00 5.02 346 GLN B N 1
ATOM 1383 C CA . GLN B 1 13 ? 18.760 -10.835 35.675 1.00 5.20 346 GLN B CA 1
ATOM 1384 C C . GLN B 1 13 ? 18.972 -9.367 36.010 1.00 4.91 346 GLN B C 1
ATOM 1385 O O . GLN B 1 13 ? 19.850 -8.709 35.453 1.00 5.55 346 GLN B O 1
ATOM 1399 N N . GLY B 1 14 ? 18.152 -8.886 36.932 1.00 5.25 347 GLY B N 1
ATOM 1400 C CA . GLY B 1 14 ? 18.246 -7.514 37.438 1.00 5.93 347 GLY B CA 1
ATOM 1401 C C . GLY B 1 14 ? 18.881 -7.439 38.810 1.00 5.91 347 GLY B C 1
ATOM 1402 O O . GLY B 1 14 ? 19.408 -8.422 39.317 1.00 7.59 347 GLY B O 1
ATOM 1406 N N A LYS B 1 15 ? 18.837 -6.240 39.397 0.47 6.13 348 LYS B N 1
ATOM 1407 N N B LYS B 1 15 ? 18.829 -6.245 39.394 0.53 6.63 348 LYS B N 1
ATOM 1408 C CA A LYS B 1 15 ? 19.557 -5.969 40.642 0.47 6.70 348 LYS B CA 1
ATOM 1409 C CA B LYS B 1 15 ? 19.550 -6.003 40.626 0.53 7.40 348 LYS B CA 1
ATOM 1410 C C A LYS B 1 15 ? 18.903 -6.537 41.898 0.47 7.77 348 LYS B C 1
ATOM 1411 C C B LYS B 1 15 ? 18.940 -6.687 41.838 0.53 7.71 348 LYS B C 1
ATOM 1412 O O A LYS B 1 15 ? 19.552 -6.607 42.938 0.47 9.39 348 LYS B O 1
ATOM 1413 O O B LYS B 1 15 ? 19.655 -6.977 42.791 0.53 8.75 348 LYS B O 1
ATOM 1437 N N . GLU B 1 16 ? 17.633 -6.907 41.821 1.00 7.29 349 GLU B N 1
ATOM 1438 C CA . GLU B 1 16 ? 16.948 -7.517 42.959 1.00 8.15 349 GLU B CA 1
ATOM 1439 C C . GLU B 1 16 ? 16.940 -9.021 42.816 1.00 8.29 349 GLU B C 1
ATOM 1440 O O . GLU B 1 16 ? 16.861 -9.542 41.695 1.00 7.96 349 GLU B O 1
ATOM 1452 N N . LYS B 1 17 ? 16.995 -9.731 43.946 1.0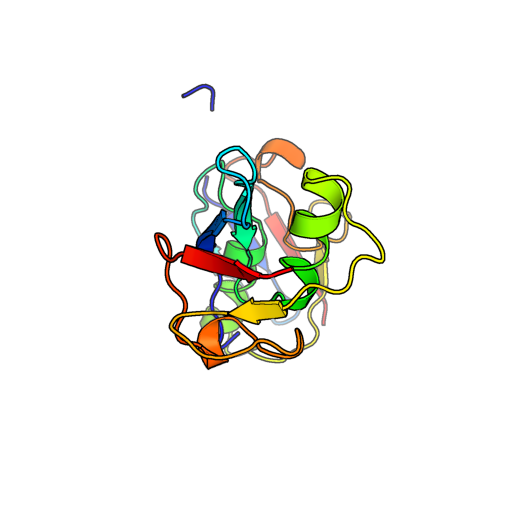0 8.53 350 LYS B N 1
ATOM 1453 C CA . LYS B 1 17 ? 17.205 -11.164 43.917 1.00 8.60 350 LYS B CA 1
ATOM 1454 C C . LYS B 1 17 ? 16.097 -11.935 43.206 1.00 7.61 350 LYS B C 1
ATOM 1455 O O . LYS B 1 17 ? 16.340 -13.014 42.668 1.00 9.08 350 LYS B O 1
ATOM 1474 N N . HIS B 1 18 ? 14.885 -11.415 43.215 1.00 7.15 351 HIS B N 1
ATOM 1475 C CA . HIS B 1 18 ? 13.791 -12.107 42.550 1.00 7.41 351 HIS B CA 1
ATOM 1476 C C . HIS B 1 18 ? 13.787 -11.919 41.024 1.00 6.43 351 HIS B C 1
ATOM 1477 O O . HIS B 1 18 ? 12.999 -12.564 40.342 1.00 7.56 351 HIS B O 1
ATOM 1490 N N . GLN B 1 19 ? 14.594 -10.994 40.529 1.00 5.96 352 GLN B N 1
ATOM 1491 C CA . GLN B 1 19 ? 14.490 -10.540 39.127 1.00 5.98 352 GLN B CA 1
ATOM 1492 C C . GLN B 1 19 ? 15.277 -11.448 38.194 1.00 5.57 352 GLN B C 1
ATOM 1493 O O . GLN B 1 19 ? 16.385 -11.103 37.759 1.00 8.18 352 GLN B O 1
ATOM 1507 N N A MET B 1 20 ? 14.644 -12.556 37.893 0.51 6.20 353 MET B N 1
ATOM 1508 N N B MET B 1 20 ? 14.764 -12.646 37.859 0.49 5.82 353 MET B N 1
ATOM 1509 C CA A MET B 1 20 ? 15.114 -13.384 36.822 0.51 5.52 353 MET B CA 1
ATOM 1510 C CA B MET B 1 20 ? 15.321 -13.530 36.773 0.49 5.19 353 MET B CA 1
ATOM 1511 C C A MET B 1 20 ? 13.975 -13.773 35.911 0.51 4.73 353 MET B C 1
ATOM 1512 C C B MET B 1 20 ? 14.140 -13.929 35.907 0.49 5.92 353 MET B C 1
ATOM 1513 O O A MET B 1 20 ? 12.962 -14.325 36.337 0.51 7.15 353 MET B O 1
ATOM 1514 O O B MET B 1 20 ? 13.207 -14.557 36.406 0.49 5.50 353 MET B O 1
ATOM 1532 N N . LEU B 1 21 ? 14.192 -13.526 34.632 1.00 5.60 354 LEU B N 1
ATOM 1533 C CA . LEU B 1 21 ? 13.260 -13.942 33.588 1.00 5.43 354 LEU B CA 1
ATOM 1534 C C . LEU B 1 21 ? 13.964 -14.884 32.642 1.00 4.96 354 LEU B C 1
ATOM 1535 O O . LEU B 1 21 ? 15.048 -14.578 32.175 1.00 6.38 354 LEU B O 1
ATOM 1551 N N . GLU B 1 22 ? 13.348 -16.010 32.340 1.00 5.55 355 GLU B N 1
ATOM 1552 C CA . GLU B 1 22 ? 13.763 -16.828 31.188 1.00 5.37 355 GLU B CA 1
ATOM 1553 C C . GLU B 1 22 ? 12.804 -16.560 30.064 1.00 5.08 355 GLU B C 1
ATOM 1554 O O . GLU B 1 22 ? 11.600 -16.582 30.265 1.00 6.53 355 GLU B O 1
ATOM 1566 N N . ILE B 1 23 ? 13.327 -16.343 28.865 1.00 5.87 356 ILE B N 1
ATOM 1567 C CA . ILE B 1 23 ? 12.507 -16.038 27.716 1.00 7.49 356 ILE B CA 1
ATOM 1568 C C . ILE B 1 23 ? 13.124 -16.652 26.481 1.00 9.10 356 ILE B C 1
ATOM 1569 O O . ILE B 1 23 ? 14.333 -16.789 26.385 1.00 10.30 356 ILE B O 1
ATOM 1580 N N A SER B 1 24 ? 12.262 -16.937 25.517 0.39 11.27 357 SER B N 1
ATOM 1581 N N B SER B 1 24 ? 12.292 -17.047 25.530 0.61 11.04 357 SER B N 1
ATOM 1582 C CA A SER B 1 24 ? 12.698 -17.229 24.165 0.39 12.51 357 SER B CA 1
ATOM 1583 C CA B SER B 1 24 ? 12.783 -17.359 24.192 0.61 15.42 357 SER B CA 1
ATOM 1584 C C A SER B 1 24 ? 12.820 -15.968 23.341 0.39 10.31 357 SER B C 1
ATOM 1585 C C B SER B 1 24 ? 12.678 -16.153 23.246 0.61 14.90 357 SER B C 1
ATOM 1586 O O A SER B 1 24 ? 12.184 -14.936 23.595 0.39 11.23 357 SER B O 1
ATOM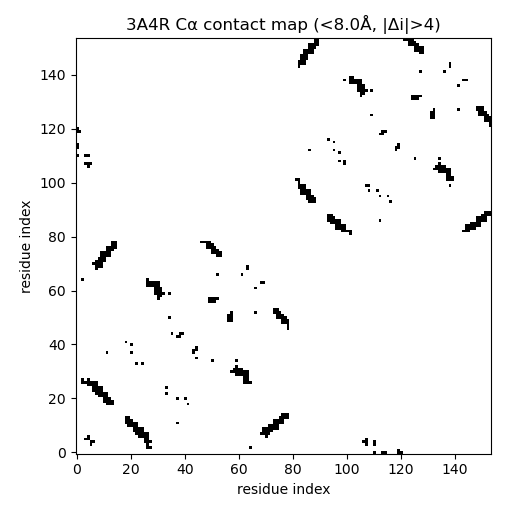 1587 O O B SER B 1 24 ? 11.766 -15.317 23.367 0.61 17.44 357 SER B O 1
ATOM 1597 N N . LEU B 1 25 ? 13.599 -16.096 22.294 1.00 13.47 358 LEU B N 1
ATOM 1598 C CA . LEU B 1 25 ? 13.676 -15.043 21.325 1.00 15.96 358 LEU B CA 1
ATOM 1599 C C . LEU B 1 25 ? 13.845 -15.726 20.004 1.00 18.23 358 LEU B C 1
ATOM 1600 O O . LEU B 1 25 ? 14.695 -16.604 19.846 1.00 19.94 358 LEU B O 1
ATOM 1616 N N . SER B 1 26 ? 12.981 -15.363 19.074 1.00 17.66 359 SER B N 1
ATOM 1617 C CA . SER B 1 26 ? 13.121 -15.858 17.735 1.00 20.46 359 SER B CA 1
ATOM 1618 C C . SER B 1 26 ? 14.499 -15.334 17.348 1.00 22.67 359 SER B C 1
ATOM 1619 O O . SER B 1 26 ? 14.839 -14.189 17.668 1.00 24.64 359 SER B O 1
ATOM 1627 N N . PRO B 1 27 ? 15.336 -16.194 16.732 1.00 22.94 360 PRO B N 1
ATOM 1628 C CA . PRO B 1 27 ? 16.722 -15.845 16.393 1.00 22.93 360 PRO B CA 1
ATOM 1629 C C . PRO B 1 27 ? 16.838 -14.519 15.656 1.00 23.03 360 PRO B C 1
ATOM 1630 O O . PRO B 1 27 ? 17.892 -13.883 15.686 1.00 22.03 360 PRO B O 1
ATOM 1641 N N . ASP B 1 28 ? 15.761 -14.104 15.010 1.00 20.48 361 ASP B N 1
ATOM 1642 C CA . ASP B 1 28 ? 15.730 -12.801 14.362 1.00 20.85 361 ASP B CA 1
ATOM 1643 C C . ASP B 1 28 ? 14.723 -11.784 15.006 1.00 20.38 361 ASP B C 1
ATOM 1644 O O . ASP B 1 28 ? 14.264 -10.872 14.338 1.00 25.30 361 ASP B O 1
ATOM 1653 N N . SER B 1 29 ? 14.357 -11.939 16.278 1.00 17.01 362 SER B N 1
ATOM 1654 C CA . SER B 1 29 ? 13.593 -10.883 17.004 1.00 17.66 362 SER B CA 1
ATOM 1655 C C . SER B 1 29 ? 14.517 -9.840 17.622 1.00 15.18 362 SER B C 1
ATOM 1656 O O . SER B 1 29 ? 15.496 -10.202 18.237 1.00 14.90 362 SER B O 1
ATOM 1664 N N . PRO B 1 30 ? 14.202 -8.543 17.470 1.00 13.43 363 PRO B N 1
ATOM 1665 C CA . PRO B 1 30 ? 15.070 -7.531 18.082 1.00 12.83 363 PRO B CA 1
ATOM 1666 C C . PRO B 1 30 ? 15.102 -7.654 19.602 1.00 9.46 363 PRO B C 1
ATOM 1667 O O . PRO B 1 30 ? 14.154 -8.108 20.235 1.00 9.50 363 PRO B O 1
ATOM 1678 N N . LEU B 1 31 ? 16.207 -7.232 20.185 1.00 8.51 364 LEU B N 1
ATOM 1679 C CA . LEU B 1 31 ? 16.393 -7.304 21.626 1.00 7.43 364 LEU B CA 1
ATOM 1680 C C . LEU B 1 31 ? 15.344 -6.489 22.381 1.00 7.52 364 LEU B C 1
ATOM 1681 O O . LEU B 1 31 ? 15.061 -6.803 23.537 1.00 7.08 364 LEU B O 1
ATOM 1697 N N . LYS B 1 32 ? 14.718 -5.507 21.724 1.00 7.67 365 LYS B N 1
ATOM 1698 C CA . LYS B 1 32 ? 13.626 -4.781 22.356 1.00 8.39 365 LYS B CA 1
ATOM 1699 C C . LYS B 1 32 ? 12.506 -5.729 22.797 1.00 7.93 365 LYS B C 1
ATOM 1700 O O . LYS B 1 32 ? 11.807 -5.447 23.768 1.00 7.97 365 LYS B O 1
ATOM 1719 N N . VAL B 1 33 ? 12.319 -6.842 22.091 1.00 7.70 366 VAL B N 1
ATOM 1720 C CA . VAL B 1 33 ? 11.310 -7.818 22.489 1.00 7.58 366 VAL B CA 1
ATOM 1721 C C . VAL B 1 33 ? 11.624 -8.371 23.886 1.00 6.67 366 VAL B C 1
ATOM 1722 O O . VAL B 1 33 ? 10.758 -8.456 24.765 1.00 7.09 366 VAL B O 1
ATOM 1735 N N . LEU B 1 34 ? 12.879 -8.740 24.087 1.00 6.70 367 LEU B N 1
ATOM 1736 C CA . LEU B 1 34 ? 13.341 -9.228 25.387 1.00 6.46 367 LEU B CA 1
ATOM 1737 C C . LEU B 1 34 ? 13.165 -8.153 26.452 1.00 5.61 367 LEU B C 1
ATOM 1738 O O . LEU B 1 34 ? 12.740 -8.448 27.576 1.00 6.28 367 LEU B O 1
ATOM 1754 N N . MET B 1 35 ? 13.527 -6.915 26.125 1.00 6.27 368 MET B N 1
ATOM 1755 C CA . MET B 1 35 ? 13.396 -5.817 27.078 1.00 6.32 368 MET B CA 1
ATOM 1756 C C . MET B 1 35 ? 11.954 -5.620 27.515 1.00 6.28 368 MET B C 1
ATOM 1757 O O . MET B 1 35 ? 11.675 -5.440 28.703 1.00 6.85 368 MET B O 1
ATOM 1771 N N A SER B 1 36 ? 11.079 -5.720 26.533 0.41 5.14 369 SER B N 1
ATOM 1772 N N B SER B 1 36 ? 10.996 -5.638 26.591 0.59 7.50 369 SER B N 1
ATOM 1773 C CA A SER B 1 36 ? 9.674 -5.527 26.756 0.41 6.12 369 SER B CA 1
ATOM 1774 C CA B SER B 1 36 ? 9.583 -5.470 26.976 0.59 6.53 369 SER B CA 1
ATOM 1775 C C A SER B 1 36 ? 9.059 -6.620 27.609 0.41 6.31 369 SER B C 1
ATOM 1776 C C B SER B 1 36 ? 9.105 -6.645 27.808 0.59 6.23 369 SER B C 1
ATOM 1777 O O A SER B 1 36 ? 8.188 -6.339 28.418 0.41 5.50 369 SER B O 1
ATOM 1778 O O B SER B 1 36 ? 8.400 -6.449 28.810 0.59 5.02 369 SER B O 1
ATOM 1788 N N . HIS B 1 37 ? 9.500 -7.854 27.421 1.00 6.25 370 HIS B N 1
ATOM 1789 C CA . HIS B 1 37 ? 9.106 -8.976 28.261 1.00 6.29 370 HIS B CA 1
ATOM 1790 C C . HIS B 1 37 ? 9.662 -8.813 29.690 1.00 6.21 370 HIS B C 1
ATOM 1791 O O . HIS B 1 37 ? 8.967 -9.125 30.653 1.00 6.56 370 HIS B O 1
ATOM 1804 N N . TYR B 1 38 ? 10.897 -8.360 29.825 1.00 5.47 371 TYR B N 1
ATOM 1805 C CA . TYR B 1 38 ? 11.465 -8.167 31.156 1.00 5.32 371 TYR B CA 1
ATOM 1806 C C . TYR B 1 38 ? 10.685 -7.128 31.952 1.00 5.52 371 TYR B C 1
ATOM 1807 O O . TYR B 1 38 ? 10.369 -7.332 33.131 1.00 5.44 371 TYR B O 1
ATOM 1825 N N . GLU B 1 39 ? 10.355 -6.006 31.317 1.00 5.54 372 GLU B N 1
ATOM 1826 C CA . GLU B 1 39 ? 9.565 -4.967 31.985 1.00 5.67 372 GLU B CA 1
ATOM 1827 C C . GLU B 1 39 ? 8.232 -5.522 32.472 1.00 5.79 372 GLU B C 1
ATOM 1828 O O . GLU B 1 39 ? 7.821 -5.289 33.616 1.00 5.99 372 GLU B O 1
ATOM 1840 N N . GLU B 1 40 ? 7.547 -6.262 31.615 1.00 5.28 373 GLU B N 1
ATOM 1841 C CA . GLU B 1 40 ? 6.258 -6.824 31.999 1.00 6.44 373 GLU B CA 1
ATOM 1842 C C . GLU B 1 40 ? 6.427 -7.826 33.141 1.00 5.64 373 GLU B C 1
ATOM 1843 O O . GLU B 1 40 ? 5.683 -7.809 34.125 1.00 6.62 373 GLU B O 1
ATOM 1855 N N . ALA B 1 41 ? 7.390 -8.719 33.010 1.00 5.71 374 ALA B N 1
ATOM 1856 C CA . ALA B 1 41 ? 7.583 -9.772 34.021 1.00 6.41 374 ALA B CA 1
ATOM 1857 C C . ALA B 1 41 ? 7.797 -9.170 35.405 1.00 6.19 374 ALA B C 1
ATOM 1858 O O . ALA B 1 41 ? 7.286 -9.682 36.401 1.00 7.31 374 ALA B O 1
ATOM 1865 N N . MET B 1 42 ? 8.598 -8.125 35.461 1.00 5.04 375 MET B N 1
ATOM 1866 C CA . MET B 1 42 ? 9.062 -7.581 36.728 1.00 5.60 375 MET B CA 1
ATOM 1867 C C . MET B 1 42 ? 8.274 -6.378 37.207 1.00 6.05 375 MET B C 1
ATOM 1868 O O . MET B 1 42 ? 8.538 -5.848 38.296 1.00 6.96 375 MET B O 1
ATOM 1882 N N . GLY B 1 43 ? 7.272 -5.957 36.451 1.00 5.97 376 GLY B N 1
ATOM 1883 C CA . GLY B 1 43 ? 6.493 -4.796 36.828 1.00 6.11 376 GLY B CA 1
ATOM 1884 C C . GLY B 1 43 ? 7.264 -3.505 36.733 1.00 6.24 376 GLY B C 1
ATOM 1885 O O . GLY B 1 43 ? 7.045 -2.591 37.541 1.00 7.22 376 GLY B O 1
ATOM 1889 N N . LEU B 1 44 ? 8.113 -3.373 35.709 1.00 5.59 377 LEU B N 1
ATOM 1890 C CA . LEU B 1 44 ? 9.026 -2.264 35.585 1.00 5.61 377 LEU B CA 1
ATOM 1891 C C . LEU B 1 44 ? 8.779 -1.400 34.337 1.00 5.39 377 LEU B C 1
ATOM 1892 O O . LEU B 1 44 ? 9.678 -0.680 33.892 1.00 5.94 377 LEU B O 1
ATOM 1908 N N . SER B 1 45 ? 7.553 -1.391 33.811 1.00 5.81 378 SER B N 1
ATOM 1909 C CA . SER B 1 45 ? 7.245 -0.457 32.743 1.00 6.26 378 SER B CA 1
ATOM 1910 C C . SER B 1 45 ? 7.637 0.953 33.170 1.00 6.60 378 SER B C 1
ATOM 1911 O O . SER B 1 45 ? 7.338 1.383 34.286 1.00 6.21 378 SER B O 1
ATOM 1919 N N . GLY B 1 46 ? 8.276 1.681 32.260 1.00 7.18 379 GLY B N 1
ATOM 1920 C CA . GLY B 1 46 ? 8.663 3.062 32.497 1.00 7.92 379 GLY B CA 1
ATOM 1921 C C . GLY B 1 46 ? 9.964 3.238 33.234 1.00 7.89 379 GLY B C 1
ATOM 1922 O O . GLY B 1 46 ? 10.486 4.346 33.253 1.00 9.12 379 GLY B O 1
ATOM 1926 N N . HIS B 1 47 ? 10.527 2.182 33.808 1.00 6.67 380 HIS B N 1
ATOM 1927 C CA . HIS B 1 47 ? 11.767 2.326 34.520 1.00 6.49 380 HIS B CA 1
ATOM 1928 C C . HIS B 1 47 ? 12.922 2.528 33.534 1.00 7.09 380 HIS B C 1
ATOM 1929 O O . HIS B 1 47 ? 12.926 1.974 32.434 1.00 8.32 380 HIS B O 1
ATOM 1942 N N . LYS B 1 48 ? 13.893 3.298 33.958 1.00 7.88 381 LYS B N 1
ATOM 1943 C CA . LYS B 1 48 ? 15.047 3.587 33.097 1.00 8.11 381 LYS B CA 1
ATOM 1944 C C . LYS B 1 48 ? 16.113 2.529 33.282 1.00 8.81 381 LYS B C 1
ATOM 1945 O O . LYS B 1 48 ? 17.152 2.783 33.847 1.00 12.09 381 LYS B O 1
ATOM 1964 N N . LEU B 1 49 ? 15.957 1.377 32.661 1.00 7.29 382 LEU B N 1
ATOM 1965 C CA . LEU B 1 49 ? 16.800 0.229 32.801 1.00 6.36 382 LEU B CA 1
ATOM 1966 C C . LEU B 1 49 ? 17.889 0.245 31.721 1.00 6.69 382 LEU B C 1
ATOM 1967 O O . LEU B 1 49 ? 17.621 0.632 30.573 1.00 8.49 382 LEU B O 1
ATOM 1983 N N . SER B 1 50 ? 19.086 -0.184 32.094 1.00 5.44 383 SER B N 1
ATOM 1984 C CA . SER B 1 50 ? 20.166 -0.388 31.125 1.00 5.33 383 SER B CA 1
ATOM 1985 C C . SER B 1 50 ? 20.456 -1.875 31.024 1.00 5.46 383 SER B C 1
ATOM 1986 O O . SER B 1 50 ? 20.743 -2.536 32.022 1.00 6.11 383 SER B O 1
ATOM 1994 N N . PHE B 1 51 ? 20.353 -2.396 29.803 1.00 5.33 384 PHE B N 1
ATOM 1995 C CA . PHE B 1 51 ? 20.516 -3.814 29.518 1.00 5.45 384 PHE B CA 1
ATOM 1996 C C . PHE B 1 51 ? 21.878 -4.035 28.872 1.00 5.44 384 PHE B C 1
ATOM 1997 O O . PHE B 1 51 ? 22.268 -3.276 27.982 1.00 6.26 384 PHE B O 1
ATOM 2014 N N . PHE B 1 52 ? 22.548 -5.093 29.286 1.00 5.51 385 PHE B N 1
ATOM 2015 C CA . PHE B 1 52 ? 23.873 -5.421 28.789 1.00 5.35 385 PHE B CA 1
ATOM 2016 C C . PHE B 1 52 ? 23.975 -6.891 28.395 1.00 6.05 385 PHE B C 1
ATOM 2017 O O . PHE B 1 52 ? 23.469 -7.774 29.095 1.00 6.28 385 PHE B O 1
ATOM 2034 N N . PHE B 1 53 ? 24.680 -7.136 27.296 1.00 6.17 386 PHE B N 1
ATOM 2035 C CA . PHE B 1 53 ? 25.108 -8.468 26.924 1.00 5.98 386 PHE B CA 1
ATOM 2036 C C . PHE B 1 53 ? 26.615 -8.512 26.982 1.00 6.08 386 PHE B C 1
ATOM 2037 O O . PHE B 1 53 ? 27.293 -7.834 26.206 1.00 6.55 386 PHE B O 1
ATOM 2054 N N . ASP B 1 54 ? 27.145 -9.266 27.933 1.00 7.00 387 ASP B N 1
ATOM 2055 C CA . ASP B 1 54 ? 28.571 -9.396 28.132 1.00 7.65 387 ASP B CA 1
ATOM 2056 C C . ASP B 1 54 ? 29.265 -8.030 28.182 1.00 7.04 387 ASP B C 1
ATOM 2057 O O . ASP B 1 54 ? 30.337 -7.841 27.619 1.00 8.68 387 ASP B O 1
ATOM 2066 N N . GLY B 1 55 ? 28.640 -7.083 28.885 1.00 6.30 388 GLY B N 1
ATOM 2067 C CA . GLY B 1 55 ? 29.213 -5.758 29.085 1.00 6.84 388 GLY B CA 1
ATOM 2068 C C . GLY B 1 55 ? 28.821 -4.713 28.053 1.00 6.35 388 GLY B C 1
ATOM 2069 O O . GLY B 1 55 ? 29.077 -3.517 28.266 1.00 6.75 388 GLY B O 1
ATOM 2073 N N . THR B 1 56 ? 28.238 -5.151 26.936 1.00 6.34 389 THR B N 1
ATOM 2074 C CA . THR B 1 56 ? 27.880 -4.230 25.847 1.00 6.14 389 THR B CA 1
ATOM 2075 C C . THR B 1 56 ? 26.452 -3.743 26.082 1.00 6.51 389 THR B C 1
ATOM 2076 O O . THR B 1 56 ? 25.526 -4.544 26.187 1.00 6.36 389 THR B O 1
ATOM 2087 N N . LYS B 1 57 ? 26.273 -2.430 26.130 1.00 6.25 390 LYS B N 1
ATOM 2088 C CA . LYS B 1 57 ? 24.966 -1.864 26.333 1.00 6.63 390 LYS B CA 1
ATOM 2089 C C . LYS B 1 57 ? 24.130 -2.025 25.071 1.00 6.15 390 LYS B C 1
ATOM 2090 O O . LYS B 1 57 ? 24.573 -1.759 23.958 1.00 7.48 390 LYS B O 1
ATOM 2109 N N . LEU B 1 58 ? 22.885 -2.448 25.272 1.00 6.52 391 LEU B N 1
ATOM 2110 C CA . LEU B 1 58 ? 21.969 -2.742 24.167 1.00 6.50 391 LEU B CA 1
ATOM 2111 C C . LEU B 1 58 ? 21.042 -1.580 23.914 1.00 7.15 391 LEU B C 1
ATOM 2112 O O . LEU B 1 58 ? 20.466 -1.007 24.840 1.00 7.95 391 LEU B O 1
ATOM 2128 N N . SER B 1 59 ? 20.836 -1.277 22.631 1.00 8.15 392 SER B N 1
ATOM 2129 C CA . SER B 1 59 ? 19.812 -0.321 22.239 1.00 8.99 392 SER B CA 1
ATOM 2130 C C . SER B 1 59 ? 18.435 -0.978 22.146 1.00 8.97 392 SER B C 1
ATOM 2131 O O . SER B 1 59 ? 17.401 -0.292 22.218 1.00 10.97 392 SER B O 1
ATOM 2139 N N . GLY B 1 60 ? 18.411 -2.287 21.921 1.00 7.75 393 GLY B N 1
ATOM 2140 C CA . GLY B 1 60 ? 17.186 -2.978 21.592 1.00 7.96 393 GLY B CA 1
ATOM 2141 C C . GLY B 1 60 ? 16.996 -3.220 20.101 1.00 8.22 393 GLY B C 1
ATOM 2142 O O . GLY B 1 60 ? 16.140 -3.999 19.710 1.00 9.37 393 GLY B O 1
ATOM 2146 N N . LYS B 1 61 ? 17.778 -2.544 19.274 1.00 8.11 394 LYS B N 1
ATOM 2147 C CA . LYS B 1 61 ? 17.686 -2.728 17.825 1.00 9.59 394 LYS B CA 1
ATOM 2148 C C . LYS B 1 61 ? 18.471 -3.948 17.356 1.00 9.73 394 LYS B C 1
ATOM 2149 O O . LYS B 1 61 ? 18.307 -4.389 16.210 1.00 12.11 394 LYS B O 1
ATOM 2168 N N . GLU B 1 62 ? 19.360 -4.470 18.196 1.00 8.45 395 GLU B N 1
ATOM 2169 C CA . GLU B 1 62 ? 20.162 -5.610 17.823 1.00 8.69 395 GLU B CA 1
ATOM 2170 C C . GLU B 1 62 ? 19.324 -6.840 17.552 1.00 9.29 395 GLU B C 1
ATOM 2171 O O . GLU B 1 62 ? 18.317 -7.057 18.222 1.00 9.66 395 GLU B O 1
ATOM 2183 N N . LEU B 1 63 ? 19.797 -7.690 16.637 1.00 11.54 396 LEU B N 1
ATOM 2184 C CA . LEU B 1 63 ? 19.231 -9.019 16.466 1.00 10.52 396 LEU B CA 1
ATOM 2185 C C . LEU B 1 63 ? 20.151 -10.003 17.150 1.00 12.27 396 LEU B C 1
ATOM 2186 O O . LEU B 1 63 ? 21.357 -9.783 17.184 1.00 14.32 396 LEU B O 1
ATOM 2202 N N . PRO B 1 64 ? 19.585 -11.100 17.682 1.00 11.40 397 PRO B N 1
ATOM 2203 C CA . PRO B 1 64 ? 20.417 -12.028 18.457 1.00 12.32 397 PRO B CA 1
ATOM 2204 C C . PRO B 1 64 ? 21.684 -12.477 17.708 1.00 14.13 397 PRO B C 1
ATOM 2205 O O . PRO B 1 64 ? 22.745 -12.576 18.311 1.00 16.41 397 PRO B O 1
ATOM 2216 N N . ALA B 1 65 ? 21.630 -12.697 16.407 1.00 17.55 398 ALA B N 1
ATOM 2217 C CA . ALA B 1 65 ? 22.863 -13.087 15.709 1.00 14.86 398 ALA B CA 1
ATOM 2218 C C . ALA B 1 65 ? 23.922 -11.958 15.673 1.00 16.82 398 ALA B C 1
ATOM 2219 O O . ALA B 1 65 ? 25.118 -12.257 15.576 1.00 20.19 398 ALA B O 1
ATOM 2226 N N . ASP B 1 66 ? 23.507 -10.688 15.730 1.00 15.59 399 ASP B N 1
ATOM 2227 C CA . ASP B 1 66 ? 24.461 -9.564 15.750 1.00 16.44 399 ASP B CA 1
ATOM 2228 C C . ASP B 1 66 ? 25.396 -9.632 16.963 1.00 16.72 399 ASP B C 1
ATOM 2229 O O . ASP B 1 66 ? 26.520 -9.158 16.908 1.00 19.88 399 ASP B O 1
ATOM 2238 N N . LEU B 1 67 ? 24.909 -10.221 18.050 1.00 13.78 400 LEU B N 1
ATOM 2239 C CA . LEU B 1 67 ? 25.632 -10.303 19.301 1.00 14.96 400 LEU B CA 1
ATOM 2240 C C . LEU B 1 67 ? 26.225 -11.680 19.489 1.00 17.48 400 LEU B C 1
ATOM 2241 O O . LEU B 1 67 ? 26.973 -11.897 20.442 1.00 20.51 400 LEU B O 1
ATOM 2257 N N . GLY B 1 68 ? 25.846 -12.613 18.612 1.00 15.05 401 GLY B N 1
ATOM 2258 C CA . GLY B 1 68 ? 26.253 -14.006 18.758 1.00 14.39 401 GLY B CA 1
ATOM 2259 C C . GLY B 1 68 ? 25.563 -14.703 19.921 1.00 13.49 401 GLY B C 1
ATOM 2260 O O . GLY B 1 68 ? 26.146 -15.591 20.536 1.00 15.32 401 GLY B O 1
ATOM 2264 N N . LEU B 1 69 ? 24.336 -14.320 20.234 1.00 11.51 402 LEU B N 1
ATOM 2265 C CA . LEU B 1 69 ? 23.594 -14.964 21.324 1.00 10.49 402 LEU B CA 1
ATOM 2266 C C . LEU B 1 69 ? 23.336 -16.425 21.034 1.00 12.42 402 LEU B C 1
ATOM 2267 O O . LEU B 1 69 ? 23.056 -16.823 19.897 1.00 14.13 402 LEU B O 1
ATOM 2283 N N . GLU B 1 70 ? 23.373 -17.213 22.108 1.00 10.10 403 GLU B N 1
ATOM 2284 C CA . GLU B 1 70 ? 23.032 -18.617 22.064 1.00 10.83 403 GLU B CA 1
ATOM 2285 C C . GLU B 1 70 ? 22.252 -18.982 23.314 1.00 8.62 403 GLU B C 1
ATOM 2286 O O . GLU B 1 70 ? 22.295 -18.274 24.329 1.00 8.09 403 GLU B O 1
ATOM 2298 N N . SER B 1 71 ? 21.545 -20.091 23.253 1.00 8.86 404 SER B N 1
ATOM 2299 C CA . SER B 1 71 ? 20.817 -20.556 24.414 1.00 8.55 404 SER B CA 1
ATOM 2300 C C . SER 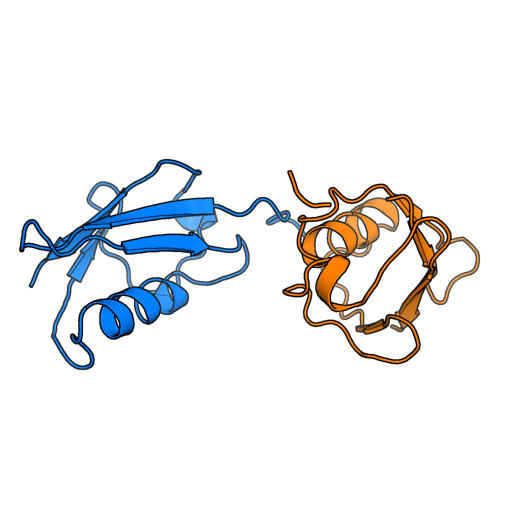B 1 71 ? 21.781 -20.710 25.564 1.00 7.42 404 SER B C 1
ATOM 2301 O O . SER B 1 71 ? 22.866 -21.251 25.397 1.00 8.73 404 SER B O 1
ATOM 2309 N N . GLY B 1 72 ? 21.357 -20.290 26.752 1.00 6.89 405 GLY B N 1
ATOM 2310 C CA . GLY B 1 72 ? 22.227 -20.346 27.906 1.00 6.60 405 GLY B CA 1
ATOM 2311 C C . GLY B 1 72 ? 22.936 -19.047 28.207 1.00 6.20 405 GLY B C 1
ATOM 2312 O O . GLY B 1 72 ? 23.560 -18.925 29.257 1.00 6.83 405 GLY B O 1
ATOM 2316 N N . ASP B 1 73 ? 22.849 -18.075 27.298 1.00 6.00 406 ASP B N 1
ATOM 2317 C CA . ASP B 1 73 ? 23.409 -16.762 27.549 1.00 5.96 406 ASP B CA 1
ATOM 2318 C C . ASP B 1 73 ? 22.539 -15.958 28.524 1.00 5.89 406 ASP B C 1
ATOM 2319 O O . ASP B 1 73 ? 21.363 -16.237 28.753 1.00 6.23 406 ASP B O 1
ATOM 2328 N N . LEU B 1 74 ? 23.202 -14.942 29.079 1.00 5.95 407 LEU B N 1
ATOM 2329 C CA . LEU B 1 74 ? 22.638 -14.054 30.078 1.00 5.45 407 LEU B CA 1
ATOM 2330 C C . LEU B 1 74 ? 22.638 -12.614 29.595 1.00 5.71 407 LEU B C 1
ATOM 2331 O O . LEU B 1 74 ? 23.59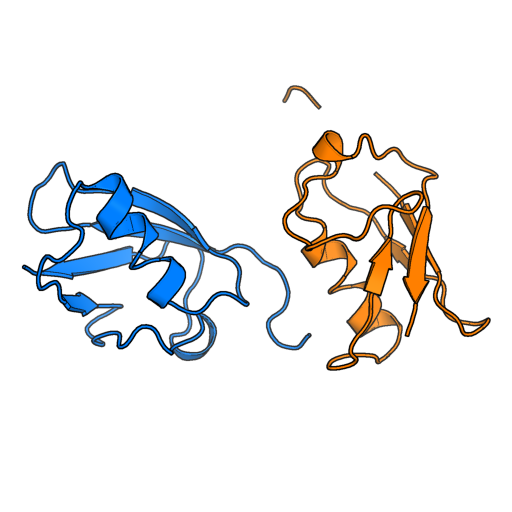1 -12.122 28.967 1.00 6.42 407 LEU B O 1
ATOM 2347 N N . ILE B 1 75 ? 21.570 -11.917 29.952 1.00 5.19 408 ILE B N 1
ATOM 2348 C CA . ILE B 1 75 ? 21.467 -10.465 29.829 1.00 5.31 408 ILE B CA 1
ATOM 2349 C C . ILE B 1 75 ? 21.414 -9.907 31.272 1.00 5.15 408 ILE B C 1
ATOM 2350 O O . ILE B 1 75 ? 20.733 -10.471 32.124 1.00 6.58 408 ILE B O 1
ATOM 2361 N N . GLU B 1 76 ? 22.174 -8.858 31.525 1.00 5.25 409 GLU B N 1
ATOM 2362 C CA . GLU B 1 76 ? 22.232 -8.215 32.835 1.00 5.49 409 GLU B CA 1
ATOM 2363 C C . GLU B 1 76 ? 21.564 -6.867 32.762 1.00 5.72 409 GLU B C 1
ATOM 2364 O O . GLU B 1 76 ? 21.836 -6.094 31.846 1.00 7.41 409 GLU B O 1
ATOM 2376 N N . VAL B 1 77 ? 20.734 -6.561 33.758 1.00 5.30 410 VAL B N 1
ATOM 2377 C CA . VAL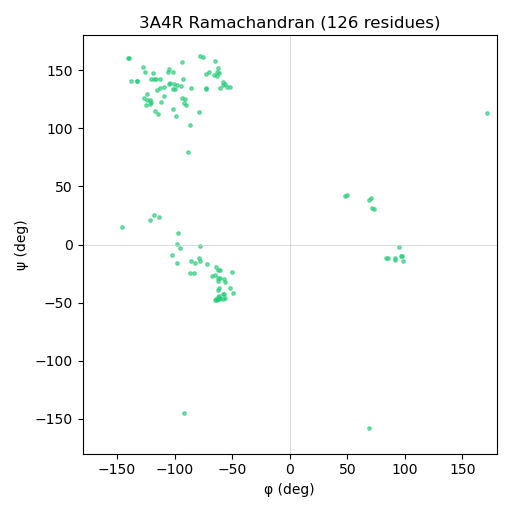 B 1 77 ? 19.961 -5.332 33.754 1.00 5.39 410 VAL B CA 1
ATOM 2378 C C . VAL B 1 77 ? 20.346 -4.515 34.999 1.00 5.89 410 VAL B C 1
ATOM 2379 O O . VAL B 1 77 ? 20.215 -4.998 36.139 1.00 6.46 410 VAL B O 1
ATOM 2392 N N . TRP B 1 78 ? 20.811 -3.296 34.771 1.00 5.46 411 TRP B N 1
ATOM 2393 C CA . TRP B 1 78 ? 21.105 -2.353 35.842 1.00 5.78 411 TRP B CA 1
ATOM 2394 C C . TRP B 1 78 ? 20.008 -1.284 35.907 1.00 5.70 411 TRP B C 1
ATOM 2395 O O . TRP B 1 78 ? 19.358 -0.966 34.904 1.00 6.48 411 TRP B O 1
ATOM 2416 N N . GLY B 1 79 ? 19.795 -0.749 37.100 1.00 6.17 412 GLY B N 1
ATOM 2417 C CA . GLY B 1 79 ? 18.807 0.277 37.335 1.00 7.04 412 GLY B CA 1
ATOM 2418 C C . GLY B 1 79 ? 17.541 -0.247 38.003 1.00 10.63 412 GLY B C 1
ATOM 2419 O O . GLY B 1 79 ? 16.611 0.533 38.221 1.00 15.09 412 GLY B O 1
#

Secondary structure (DSSP, 8-state):
-TT---PEEEEEE-SSTT-EEEEEE-TTS-HHHHHHHHHHHHT-TT---EEEETTEEP-S---HHHHT--TT-EEEEE-/----EEEEE-SSTT-EEEEE--TTS-HHHHHHHHHHHHT-TT---EEEETTEEP-S---HHHHT--TT-EEEEE-

InterPro domains:
  IPR000626 Ubiquitin-like domain [PS50053] (341-410)
  IPR000626 Ubiquitin-like domain [SM00213] (258-328)
  IPR022617 Rad60/SUMO-like domain [PF11976] (342-410)
  IPR029071 Ubiquitin-like domain superfamily [SSF54236] (249-327)
  IPR029071 Ubiquitin-like domain superfamily [SSF54236] (331-411)
  IPR052324 NFATC2-Interacting & DNA Repair [PTHR47187] (59-412)

GO terms:
  GO:0045944 positive regulation of transcription by RNA polymerase II (P, IDA)
  GO:0005634 nucleus (C, IC)
  GO:0005515 protein binding (F, IPI)

Radius of gyration: 18.13 Å; Cα contacts (8 Å, |Δi|>4): 306; chains: 2; bounding box: 36×40×53 Å

Solvent-accessible surface area: 9645 Å² total; per-residue (Å²): 37,130,67,35,16,158,50,18,155,2,114,0,62,7,145,81,182,153,16,88,32,78,18,64,2,16,10,81,16,57,0,141,54,0,19,56,96,1,44,140,54,47,61,24,92,71,96,194,28,29,8,52,28,133,65,72,128,9,78,4,180,30,51,4,72,106,34,52,16,110,59,67,32,110,0,92,6,160,65,116,141,134,48,117,1,108,0,77,19,151,84,216,122,11,95,26,65,29,53,4,64,61,97,25,21,0,22,24,0,25,19,80,1,28,142,54,34,62,22,65,70,93,197,26,27,8,49,29,132,64,78,127,10,78,1,152,32,64,2,64,105,39,51,20,113,71,70,31,96,1,93,4,158,65

CATH classification: 3.10.20.90

Foldseek 3Di:
DVQDWQWAWEWEDEDDRPLIDTDTHTQPAFCVVVVVVSCVVVVNPPPDKWKDFVNHTDPRRDGCVVVVGHHPGYIYIYD/DPDEWEWEAEDDPVQIDIDDDDQFQFQVVVVVVSCVVVVNPPPPKWKDFVNHTDPRRDGNVNVPHYYPGYIYIYD

Organism: Mus musculus (NCBI:txid10090)